Protein AF-A0A351GN11-F1 (afdb_monomer_lite)

Structure (mmCIF, N/CA/C/O backbone):
data_AF-A0A351GN11-F1
#
_entry.id   AF-A0A351GN11-F1
#
loop_
_atom_site.group_PDB
_atom_site.id
_atom_site.type_symbol
_atom_site.label_atom_id
_atom_site.label_alt_id
_atom_site.label_comp_id
_atom_site.label_asym_id
_atom_site.label_entity_id
_atom_site.label_seq_id
_atom_site.pdbx_PDB_ins_code
_atom_site.Cartn_x
_atom_site.Cartn_y
_atom_site.Cartn_z
_atom_site.occupancy
_atom_site.B_iso_or_equiv
_atom_site.auth_seq_id
_atom_site.auth_comp_id
_atom_site.auth_asym_id
_atom_site.auth_atom_id
_atom_site.pdbx_PDB_model_num
ATOM 1 N N . MET A 1 1 ? -8.325 5.894 22.101 1.00 54.44 1 MET A N 1
ATOM 2 C CA . MET A 1 1 ? -7.988 5.305 20.790 1.00 54.44 1 MET A CA 1
ATOM 3 C C . MET A 1 1 ? -8.821 4.054 20.642 1.00 54.44 1 MET A C 1
ATOM 5 O O . MET A 1 1 ? -8.707 3.179 21.490 1.00 54.44 1 MET A O 1
ATOM 9 N N . ASP A 1 2 ? -9.705 4.011 19.652 1.00 63.91 2 ASP A N 1
ATOM 10 C CA . ASP A 1 2 ? -10.479 2.806 19.362 1.00 63.91 2 ASP A CA 1
ATOM 11 C C . ASP A 1 2 ? -9.689 1.990 18.337 1.00 63.91 2 ASP A C 1
ATOM 13 O O . ASP A 1 2 ? -9.661 2.317 17.152 1.00 63.91 2 ASP A O 1
ATOM 17 N N . ALA A 1 3 ? -8.973 0.970 18.813 1.00 61.25 3 ALA A N 1
ATOM 18 C CA . ALA A 1 3 ? -8.031 0.198 18.002 1.00 61.25 3 ALA A CA 1
ATOM 19 C C . ALA A 1 3 ? -8.691 -0.528 16.816 1.00 61.25 3 ALA A C 1
ATOM 21 O O . ALA A 1 3 ? -7.990 -0.993 15.927 1.00 61.25 3 ALA A O 1
ATOM 22 N N . ARG A 1 4 ? -10.027 -0.632 16.798 1.00 63.78 4 ARG A N 1
ATOM 23 C CA . ARG A 1 4 ? -10.777 -1.289 15.721 1.00 63.78 4 ARG A CA 1
ATOM 24 C C . ARG A 1 4 ? -11.105 -0.372 14.544 1.00 63.78 4 ARG A C 1
ATOM 26 O O . ARG A 1 4 ? -11.465 -0.879 13.491 1.00 63.78 4 ARG A O 1
ATOM 33 N N . ASN A 1 5 ? -11.019 0.947 14.720 1.00 70.62 5 ASN A N 1
ATOM 34 C CA . ASN A 1 5 ? -11.496 1.919 13.732 1.00 70.62 5 ASN A CA 1
ATOM 35 C C . ASN A 1 5 ? -10.423 2.899 13.241 1.00 70.62 5 ASN A C 1
ATOM 37 O O . ASN A 1 5 ? -10.726 3.711 12.370 1.00 70.62 5 ASN A O 1
ATOM 41 N N . ASP A 1 6 ? -9.200 2.827 13.765 1.00 78.62 6 ASP A N 1
ATOM 42 C CA . ASP A 1 6 ? -8.070 3.676 13.379 1.00 78.62 6 ASP A CA 1
ATOM 43 C C . ASP A 1 6 ? -7.082 2.854 12.526 1.00 78.62 6 ASP A C 1
ATOM 45 O O . ASP A 1 6 ? -6.488 1.905 13.028 1.00 78.62 6 ASP A O 1
ATOM 49 N N . LEU A 1 7 ? -6.919 3.213 11.247 1.00 70.88 7 LEU A N 1
ATOM 50 C CA . LEU A 1 7 ? -6.352 2.356 10.190 1.00 70.88 7 LEU A CA 1
ATOM 51 C C . LEU A 1 7 ? -5.059 2.888 9.551 1.00 70.88 7 LEU A C 1
ATOM 53 O O . LEU A 1 7 ? -4.560 2.373 8.566 1.00 70.88 7 LEU A O 1
ATOM 57 N N . TYR A 1 8 ? -4.526 3.994 10.033 1.00 71.44 8 TYR A N 1
ATOM 58 C CA . TYR A 1 8 ? -3.262 4.520 9.528 1.00 71.44 8 TYR A CA 1
ATOM 59 C C . TYR A 1 8 ? -2.590 5.249 10.668 1.00 71.44 8 TYR A C 1
ATOM 61 O O . TYR A 1 8 ? -3.284 5.836 11.489 1.00 71.44 8 TYR A O 1
ATOM 69 N N . ARG A 1 9 ? -1.264 5.205 10.749 1.00 69.69 9 ARG A N 1
ATOM 70 C CA . ARG A 1 9 ? -0.486 5.885 11.789 1.00 69.69 9 ARG A CA 1
ATOM 71 C C . ARG A 1 9 ? 0.576 6.743 11.114 1.00 69.69 9 ARG A C 1
ATOM 73 O O . ARG A 1 9 ? 1.692 6.296 10.881 1.00 69.69 9 ARG A O 1
ATOM 80 N N . GLY A 1 10 ? 0.205 7.975 10.782 1.00 79.88 10 GLY A N 1
ATOM 81 C CA . GLY A 1 10 ? 1.131 9.004 10.316 1.00 79.88 10 GLY A CA 1
ATOM 82 C C . GLY A 1 10 ? 1.800 9.748 11.474 1.00 79.88 10 GLY A C 1
ATOM 83 O O . GLY A 1 10 ? 1.378 9.648 12.629 1.00 79.88 10 GLY A O 1
ATOM 84 N N . GLY A 1 11 ? 2.834 10.525 11.155 1.00 80.69 11 GLY A N 1
ATOM 85 C CA . GLY A 1 11 ? 3.420 11.508 12.064 1.00 80.69 11 GLY A CA 1
ATOM 86 C C . GLY A 1 11 ? 2.818 12.889 11.817 1.00 80.69 11 GLY A C 1
ATOM 87 O O . GLY A 1 11 ? 2.735 13.330 10.674 1.00 80.69 11 GLY A O 1
ATOM 88 N N . GLY A 1 12 ? 2.382 13.558 12.880 1.00 76.50 12 GLY A N 1
ATOM 89 C CA . GLY A 1 12 ? 2.060 14.980 12.885 1.00 76.50 12 GLY A CA 1
ATOM 90 C C . GLY A 1 12 ? 3.331 15.827 12.860 1.00 76.50 12 GLY A C 1
ATOM 91 O O . GLY A 1 12 ? 4.417 15.339 12.548 1.00 76.50 12 GLY A O 1
ATOM 92 N N . GLU A 1 13 ? 3.207 17.104 13.201 1.00 80.94 13 GLU A N 1
ATOM 93 C CA . GLU A 1 13 ? 4.321 18.053 13.152 1.00 80.94 13 GLU A CA 1
ATOM 94 C C . GLU A 1 13 ? 5.555 17.535 13.917 1.00 80.94 13 GLU A C 1
ATOM 96 O O . GLU A 1 13 ? 5.457 17.077 15.058 1.00 80.94 13 GLU A O 1
ATOM 101 N N . GLY A 1 14 ? 6.707 17.503 13.237 1.00 79.50 14 GLY A N 1
ATOM 102 C CA . GLY A 1 14 ? 7.961 16.970 13.782 1.00 79.50 14 GLY A CA 1
ATOM 103 C C . GLY A 1 14 ? 7.929 15.492 14.199 1.00 79.50 14 GLY A C 1
ATOM 104 O O . GLY A 1 14 ? 8.777 15.084 14.986 1.00 79.50 14 GLY A O 1
ATOM 105 N N . TYR A 1 15 ? 6.959 14.694 13.730 1.00 76.62 15 TYR A N 1
ATOM 106 C CA . TYR A 1 15 ? 6.685 13.326 14.205 1.00 76.62 15 TYR A CA 1
ATOM 107 C C . TYR A 1 15 ? 6.355 13.236 15.707 1.00 76.62 15 TYR A C 1
ATOM 109 O O . TYR A 1 15 ? 6.351 12.146 16.277 1.00 76.62 15 TYR A O 1
ATOM 117 N N . ALA A 1 16 ? 6.048 14.365 16.355 1.00 79.00 16 ALA A N 1
ATOM 118 C CA . ALA A 1 16 ? 5.835 14.434 17.800 1.00 79.00 16 ALA A CA 1
ATOM 119 C C . ALA A 1 16 ? 4.463 13.893 18.231 1.00 79.00 16 ALA A C 1
ATOM 121 O O . ALA A 1 16 ? 4.287 13.449 19.364 1.00 79.00 16 ALA A O 1
ATOM 122 N N . SER A 1 17 ? 3.482 13.926 17.329 1.00 81.88 17 SER A N 1
ATOM 123 C CA . SER A 1 17 ? 2.133 13.416 17.570 1.00 81.88 17 SER A CA 1
ATOM 124 C C . SER A 1 17 ? 1.780 12.350 16.547 1.00 81.88 17 SER A C 1
ATOM 126 O O . SER A 1 17 ? 2.054 12.495 15.361 1.00 81.88 17 SER A O 1
ATOM 128 N N . GLN A 1 18 ? 1.159 11.265 16.992 1.00 82.38 18 GLN A N 1
ATOM 129 C CA . GLN A 1 18 ? 0.671 10.236 16.085 1.00 82.38 18 GLN A CA 1
ATOM 130 C C . GLN A 1 18 ? -0.688 10.645 15.522 1.00 82.38 18 GLN A C 1
ATOM 132 O O . GLN A 1 18 ? -1.605 10.964 16.276 1.00 82.38 18 GLN A O 1
ATOM 137 N N . GLN A 1 19 ? -0.817 10.611 14.200 1.00 85.69 19 GLN A N 1
ATOM 138 C CA . GLN A 1 19 ? -2.054 10.923 13.494 1.00 85.69 19 GLN A CA 1
ATOM 139 C C . GLN A 1 19 ? -2.684 9.632 12.994 1.00 85.69 19 GLN A C 1
ATOM 141 O O . GLN A 1 19 ? -2.005 8.843 12.333 1.00 85.69 19 GLN A O 1
ATOM 146 N N . SER A 1 20 ? -3.966 9.422 13.304 1.00 87.25 20 SER A N 1
ATOM 147 C CA . SER A 1 20 ? -4.710 8.260 12.827 1.00 87.25 20 SER A CA 1
ATOM 148 C C . SER A 1 20 ? -5.828 8.590 11.848 1.00 87.25 20 SER A C 1
ATOM 150 O O . SER A 1 20 ? -6.576 9.552 12.032 1.00 87.25 20 SER A O 1
ATOM 152 N N . LEU A 1 21 ? -5.951 7.776 10.793 1.00 86.50 21 LEU A N 1
ATOM 153 C CA . LEU A 1 21 ? -7.090 7.832 9.877 1.00 86.50 21 LEU A CA 1
ATOM 154 C C . LEU A 1 21 ? -8.196 6.920 10.398 1.00 86.50 21 LEU A C 1
ATOM 156 O O . LEU A 1 21 ? -7.994 5.716 10.540 1.00 86.50 21 LEU A O 1
ATOM 160 N N . LYS A 1 22 ? -9.379 7.481 10.648 1.00 86.75 22 LYS A N 1
ATOM 161 C CA . LYS A 1 22 ? -10.550 6.674 11.006 1.00 86.75 22 LYS A CA 1
ATOM 162 C C . LYS A 1 22 ? -11.104 5.995 9.759 1.00 86.75 22 LYS A C 1
ATOM 164 O O . LYS A 1 22 ? -11.365 6.678 8.770 1.00 86.75 22 LYS A O 1
ATOM 169 N N . LEU A 1 23 ? -11.400 4.702 9.844 1.00 85.62 23 LEU A N 1
ATOM 170 C CA . LEU A 1 23 ? -11.915 3.880 8.744 1.00 85.62 23 LEU A CA 1
ATOM 171 C C . LEU A 1 23 ? -13.155 4.497 8.077 1.00 85.62 23 LEU A C 1
ATOM 173 O O . LEU A 1 23 ? -13.272 4.514 6.857 1.00 85.62 23 LEU A O 1
ATOM 177 N N . LYS A 1 24 ? -14.046 5.111 8.865 1.00 87.00 24 LYS A N 1
ATOM 178 C CA . LYS A 1 24 ? -15.243 5.802 8.352 1.00 87.00 24 LYS A CA 1
ATOM 179 C C . LYS A 1 24 ? -14.960 6.974 7.401 1.00 87.00 24 LYS A C 1
ATOM 181 O O . LYS A 1 24 ? -15.877 7.415 6.720 1.00 87.00 24 LYS A O 1
ATOM 186 N N . TYR A 1 25 ? -13.744 7.524 7.415 1.00 87.19 25 TYR A N 1
ATOM 187 C CA . TYR A 1 25 ? -13.319 8.609 6.526 1.00 87.19 25 TYR A CA 1
ATOM 188 C C . TYR A 1 25 ? -12.472 8.119 5.349 1.00 87.19 25 TYR A C 1
ATOM 190 O O . TYR A 1 25 ? -12.244 8.891 4.425 1.00 87.19 25 TYR A O 1
ATOM 198 N N . ALA A 1 26 ? -12.063 6.849 5.347 1.00 86.00 26 ALA A N 1
ATOM 199 C CA . ALA A 1 26 ? -11.283 6.242 4.271 1.00 86.00 26 ALA A CA 1
ATOM 200 C C . ALA A 1 26 ? -12.097 5.954 2.995 1.00 86.00 26 ALA A C 1
ATOM 202 O O . ALA A 1 26 ? -11.556 5.506 1.993 1.00 86.00 26 ALA A O 1
ATOM 203 N N . ASN A 1 27 ? -13.406 6.207 3.016 1.00 85.94 27 ASN A N 1
ATOM 204 C CA . ASN A 1 27 ? -14.270 6.143 1.837 1.00 85.94 27 ASN A CA 1
ATOM 205 C C . ASN A 1 27 ? -14.173 7.393 0.942 1.00 85.94 27 ASN A C 1
ATOM 207 O O . ASN A 1 27 ? -14.911 7.506 -0.035 1.00 85.94 27 ASN A O 1
ATOM 211 N N . ARG A 1 28 ? -13.311 8.352 1.292 1.00 89.38 28 ARG A N 1
ATOM 212 C CA . ARG A 1 28 ? -13.036 9.547 0.496 1.00 89.38 28 ARG A CA 1
ATOM 213 C C . ARG A 1 28 ? -11.825 9.302 -0.396 1.00 89.38 28 ARG A C 1
ATOM 215 O O . ARG A 1 28 ? -10.933 8.541 -0.045 1.00 89.38 28 ARG A O 1
ATOM 222 N N . HIS A 1 29 ? -11.805 9.954 -1.555 1.00 90.19 29 HIS A N 1
ATOM 223 C CA . HIS A 1 29 ? -10.633 9.918 -2.419 1.00 90.19 29 HIS A CA 1
ATOM 224 C C . HIS A 1 29 ? -9.488 10.702 -1.780 1.00 90.19 29 HIS A C 1
ATOM 226 O O . HIS A 1 29 ? -9.639 11.889 -1.488 1.00 90.19 29 HIS A O 1
ATOM 232 N N . ASP A 1 30 ? -8.347 10.036 -1.628 1.00 88.25 30 ASP A N 1
ATOM 233 C CA . ASP A 1 30 ? -7.118 10.623 -1.109 1.00 88.25 30 ASP A CA 1
ATOM 234 C C . ASP A 1 30 ? -6.118 10.900 -2.241 1.00 88.25 30 ASP A C 1
ATOM 236 O O . ASP A 1 30 ? -6.114 10.239 -3.282 1.00 88.25 30 ASP A O 1
ATOM 240 N N . LEU A 1 31 ? -5.240 11.884 -2.025 1.00 91.62 31 LEU A N 1
ATOM 241 C CA . LEU A 1 31 ? -4.153 12.236 -2.935 1.00 91.62 31 LEU A CA 1
ATOM 242 C C . LEU A 1 31 ? -2.820 12.203 -2.188 1.00 91.62 31 LEU A C 1
ATOM 244 O O . LEU A 1 31 ? -2.592 12.986 -1.268 1.00 91.62 31 LEU A O 1
ATOM 248 N N . ILE A 1 32 ? -1.910 11.339 -2.635 1.00 89.75 32 ILE A N 1
ATOM 249 C CA . ILE A 1 32 ? -0.536 11.281 -2.130 1.00 89.75 32 ILE A CA 1
ATOM 250 C C . ILE A 1 32 ? 0.395 11.862 -3.190 1.00 89.75 32 ILE A C 1
ATOM 252 O O . ILE A 1 32 ? 0.644 11.258 -4.233 1.00 89.75 32 ILE A O 1
ATOM 256 N N . ALA A 1 33 ? 0.921 13.050 -2.905 1.00 90.75 33 ALA A N 1
ATOM 257 C CA . ALA A 1 33 ? 1.816 13.795 -3.783 1.00 90.75 33 ALA A CA 1
ATOM 258 C C . ALA A 1 33 ? 3.146 14.124 -3.079 1.00 90.75 33 ALA A C 1
ATOM 260 O O . ALA A 1 33 ? 3.268 14.030 -1.861 1.00 90.75 33 ALA A O 1
ATOM 261 N N . GLY A 1 34 ? 4.173 14.473 -3.857 1.00 90.81 34 GLY A N 1
ATOM 262 C CA . GLY A 1 34 ? 5.534 14.730 -3.368 1.00 90.81 34 GLY A CA 1
ATOM 263 C C . GLY A 1 34 ? 6.580 14.575 -4.473 1.00 90.81 34 GLY A C 1
ATOM 264 O O . GLY A 1 34 ? 6.234 14.210 -5.598 1.00 90.81 34 GLY A O 1
ATOM 265 N N . ALA A 1 35 ? 7.862 14.797 -4.177 1.00 91.62 35 ALA A N 1
ATOM 266 C CA . ALA A 1 35 ? 8.975 14.555 -5.107 1.00 91.62 35 ALA A CA 1
ATOM 267 C C . ALA A 1 35 ? 9.421 13.075 -5.095 1.00 91.62 35 ALA A C 1
ATOM 269 O O . ALA A 1 35 ? 8.923 12.259 -4.314 1.00 91.62 35 ALA A O 1
ATOM 270 N N . THR A 1 36 ? 10.302 12.662 -6.006 1.00 86.69 36 THR A N 1
ATOM 271 C CA . THR A 1 36 ? 10.898 11.312 -5.944 1.00 86.69 36 THR A CA 1
ATOM 272 C C . THR A 1 36 ? 11.721 11.182 -4.661 1.00 86.69 36 THR A C 1
ATOM 274 O O . THR A 1 36 ? 12.423 12.114 -4.288 1.00 86.69 36 THR A O 1
ATOM 277 N N . GLY A 1 37 ? 11.607 10.050 -3.962 1.00 86.50 37 GLY A N 1
ATOM 278 C CA . GLY A 1 37 ? 12.305 9.823 -2.690 1.00 86.50 37 GLY A CA 1
ATOM 279 C C . GLY A 1 37 ? 11.585 10.344 -1.439 1.00 86.50 37 GLY A C 1
ATOM 280 O O . GLY A 1 37 ? 12.014 10.031 -0.338 1.00 86.50 37 GLY A O 1
ATOM 281 N N . THR A 1 38 ? 10.448 11.044 -1.560 1.00 87.31 38 THR A N 1
ATOM 282 C CA . THR A 1 38 ? 9.673 11.533 -0.394 1.00 87.31 38 THR A CA 1
ATOM 283 C C . THR A 1 38 ? 8.701 10.497 0.182 1.00 87.31 38 THR A C 1
ATOM 285 O O . THR A 1 38 ? 7.725 10.853 0.833 1.00 87.31 38 THR A O 1
ATOM 288 N N . GLY A 1 39 ? 8.905 9.212 -0.115 1.00 86.81 39 GLY A N 1
ATOM 289 C CA . GLY A 1 39 ? 8.126 8.130 0.487 1.00 86.81 39 GLY A CA 1
ATOM 290 C C . GLY A 1 39 ? 6.739 7.860 -0.107 1.00 86.81 39 GLY A C 1
ATOM 291 O O . GLY A 1 39 ? 6.043 7.024 0.447 1.00 86.81 39 GLY A O 1
ATOM 292 N N . LYS A 1 40 ? 6.337 8.463 -1.241 1.00 90.50 40 LYS A N 1
ATOM 293 C CA . LYS A 1 40 ? 5.012 8.219 -1.871 1.00 90.50 40 LYS A CA 1
ATOM 294 C C . LYS A 1 40 ? 4.654 6.727 -1.990 1.00 90.50 40 LYS A C 1
ATOM 296 O O . LYS A 1 40 ? 3.582 6.306 -1.569 1.00 90.50 40 LYS A O 1
ATOM 301 N N . THR A 1 41 ? 5.582 5.934 -2.524 1.00 88.19 41 THR A N 1
ATOM 302 C CA . THR A 1 41 ? 5.443 4.481 -2.704 1.00 88.19 41 THR A CA 1
ATOM 303 C C . THR A 1 41 ? 5.324 3.745 -1.366 1.00 88.19 41 THR A C 1
ATOM 305 O O . THR A 1 41 ? 4.485 2.863 -1.209 1.00 88.19 41 THR A O 1
ATOM 308 N N . VAL A 1 42 ? 6.123 4.144 -0.371 1.00 87.50 42 VAL A N 1
ATOM 309 C CA . VAL A 1 42 ? 6.103 3.554 0.977 1.00 87.50 42 VAL A CA 1
ATOM 310 C C . VAL A 1 42 ? 4.780 3.858 1.678 1.00 87.50 42 VAL A C 1
ATOM 312 O O . VAL A 1 42 ? 4.195 2.964 2.281 1.00 87.50 42 VAL A O 1
ATOM 315 N N . THR A 1 43 ? 4.263 5.080 1.542 1.00 87.88 43 THR A N 1
ATOM 316 C CA . THR A 1 43 ? 2.969 5.472 2.107 1.00 87.88 43 THR A CA 1
ATOM 317 C C . THR A 1 43 ? 1.824 4.645 1.525 1.00 87.88 43 THR A C 1
ATOM 319 O O . THR A 1 43 ? 1.020 4.119 2.290 1.00 87.88 43 THR A O 1
ATOM 322 N N . LEU A 1 44 ? 1.775 4.462 0.196 1.00 88.25 44 LEU A N 1
ATOM 323 C CA . LEU A 1 44 ? 0.766 3.611 -0.460 1.00 88.25 44 LEU A CA 1
ATOM 324 C C . LEU A 1 44 ? 0.790 2.174 0.078 1.00 88.25 44 LEU A C 1
ATOM 326 O O . LEU A 1 44 ? -0.256 1.576 0.323 1.00 88.25 44 LEU A O 1
ATOM 330 N N . LYS A 1 45 ? 1.991 1.630 0.287 1.00 87.12 45 LYS A N 1
ATOM 331 C CA . LYS A 1 45 ? 2.194 0.276 0.805 1.00 87.12 45 LYS A CA 1
ATOM 332 C C . LYS A 1 45 ? 1.738 0.136 2.256 1.00 87.12 45 LYS A C 1
ATOM 334 O O . LYS A 1 45 ? 1.031 -0.814 2.570 1.00 87.12 45 LYS A O 1
ATOM 339 N N . ILE A 1 46 ? 2.095 1.093 3.115 1.00 87.38 46 ILE A N 1
ATOM 340 C CA . ILE A 1 46 ? 1.651 1.118 4.517 1.00 87.38 46 ILE A CA 1
ATOM 341 C C . ILE A 1 46 ? 0.128 1.189 4.583 1.00 87.38 46 ILE A C 1
ATOM 343 O O . ILE A 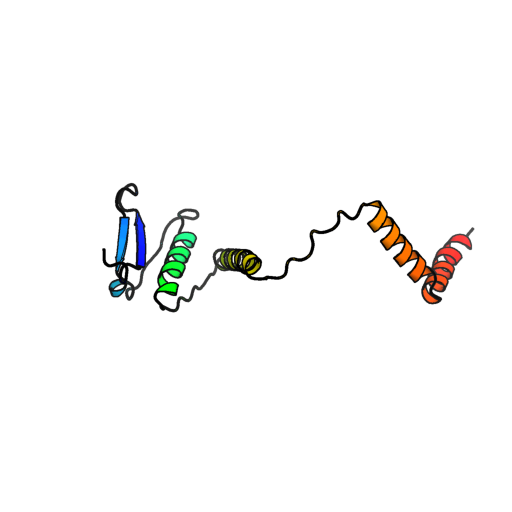1 46 ? -0.476 0.431 5.329 1.00 87.38 46 ILE A O 1
ATOM 347 N N . MET A 1 47 ? -0.506 2.042 3.771 1.00 87.19 47 MET A N 1
ATOM 348 C CA . MET A 1 47 ? -1.966 2.077 3.704 1.00 87.19 47 MET A CA 1
ATOM 349 C C . MET A 1 47 ? -2.520 0.694 3.348 1.00 87.19 47 MET A C 1
ATOM 351 O O . MET A 1 47 ? -3.326 0.158 4.100 1.00 87.19 47 MET A O 1
ATOM 355 N N . ALA A 1 48 ? -2.046 0.069 2.269 1.00 87.25 48 ALA A N 1
ATOM 356 C CA . ALA A 1 48 ? -2.515 -1.260 1.876 1.00 87.25 48 ALA A CA 1
ATOM 357 C C . ALA A 1 48 ? -2.340 -2.327 2.980 1.00 87.25 48 ALA A C 1
ATOM 359 O O . ALA A 1 48 ? -3.245 -3.133 3.204 1.00 87.25 48 ALA A O 1
ATOM 360 N N . GLU A 1 49 ? -1.206 -2.304 3.689 1.00 85.00 49 GLU A N 1
ATOM 361 C CA . GLU A 1 49 ? -0.901 -3.207 4.808 1.00 85.00 49 GLU A CA 1
ATOM 362 C C . GLU A 1 49 ? -1.830 -3.011 6.010 1.00 85.00 49 GLU A C 1
ATOM 364 O O . GLU A 1 49 ? -2.118 -3.981 6.702 1.00 85.00 49 GLU A O 1
ATOM 369 N N . GLU A 1 50 ? -2.331 -1.801 6.243 1.00 86.50 50 GLU A N 1
ATOM 370 C CA . GLU A 1 50 ? -3.268 -1.521 7.334 1.00 86.50 50 GLU A CA 1
ATOM 371 C C . GLU A 1 50 ? -4.734 -1.772 6.930 1.00 86.50 50 GLU A C 1
ATOM 373 O O . GLU A 1 50 ? -5.529 -2.246 7.741 1.00 86.50 50 GLU A O 1
ATOM 378 N N . PHE A 1 51 ? -5.104 -1.527 5.666 1.00 86.56 51 PHE A N 1
ATOM 379 C CA . PHE A 1 51 ? -6.454 -1.794 5.146 1.00 86.56 51 PHE A CA 1
ATOM 380 C C . PHE A 1 51 ? -6.767 -3.300 5.060 1.00 86.56 51 PHE A C 1
ATOM 382 O O . PHE A 1 51 ? -7.881 -3.722 5.390 1.00 86.56 51 PHE A O 1
ATOM 389 N N . SER A 1 52 ? -5.795 -4.125 4.653 1.00 85.69 52 SER A N 1
ATOM 390 C CA . SER A 1 52 ? -6.012 -5.560 4.406 1.00 85.69 52 SER A CA 1
ATOM 391 C C . SER A 1 52 ? -6.423 -6.366 5.658 1.00 85.69 52 SER A C 1
ATOM 393 O O . SER A 1 52 ? -7.364 -7.155 5.553 1.00 85.69 52 SER A O 1
ATOM 395 N N . PRO A 1 53 ? -5.797 -6.210 6.844 1.00 84.94 53 PRO A N 1
ATOM 396 C CA . PRO A 1 53 ? -6.182 -6.935 8.062 1.00 84.94 53 PRO A CA 1
ATOM 397 C C . PRO A 1 53 ? -7.591 -6.612 8.561 1.00 84.94 53 PRO A C 1
ATOM 399 O O . PRO A 1 53 ? -8.204 -7.427 9.245 1.00 84.94 53 PRO A O 1
ATOM 402 N N . VAL A 1 54 ? -8.115 -5.435 8.212 1.00 84.88 54 VAL A N 1
ATOM 403 C CA . VAL A 1 54 ? -9.468 -4.995 8.587 1.00 84.88 54 VAL A CA 1
ATOM 404 C C . VAL A 1 54 ? -10.523 -5.491 7.586 1.00 84.88 54 VAL A C 1
ATOM 406 O O . VAL A 1 54 ? -11.712 -5.219 7.731 1.00 84.88 54 VAL A O 1
ATOM 409 N N . GLY A 1 55 ? -10.112 -6.295 6.598 1.00 86.06 55 GLY A N 1
ATOM 410 C CA . GLY A 1 55 ? -11.004 -6.937 5.635 1.00 86.06 55 GLY A CA 1
ATOM 411 C C . GLY A 1 55 ? -11.384 -6.047 4.453 1.00 86.06 55 GLY A C 1
ATOM 412 O O . GLY A 1 55 ? -12.310 -6.383 3.718 1.00 86.06 55 GLY A O 1
ATOM 413 N N . VAL A 1 56 ? -10.686 -4.924 4.252 1.00 87.50 56 VAL A N 1
ATOM 414 C CA . VAL A 1 56 ? -10.883 -4.071 3.077 1.00 87.50 56 VAL A CA 1
ATOM 415 C C . VAL A 1 56 ? -10.031 -4.620 1.928 1.00 87.50 56 VAL A C 1
ATOM 417 O O . VAL A 1 56 ? -8.807 -4.676 2.063 1.00 87.50 56 VAL A O 1
ATOM 420 N N . PRO A 1 57 ? -10.626 -5.031 0.794 1.00 87.94 57 PRO A N 1
ATOM 421 C CA . PRO A 1 57 ? -9.850 -5.446 -0.367 1.00 87.94 57 PRO A CA 1
ATOM 422 C C . PRO A 1 57 ? -9.124 -4.234 -0.964 1.00 87.94 57 PRO A C 1
ATOM 424 O O . PRO A 1 57 ? -9.751 -3.221 -1.273 1.00 87.94 57 PRO A O 1
ATOM 427 N N . VAL A 1 58 ? -7.805 -4.337 -1.143 1.00 87.00 58 VAL A N 1
ATOM 428 C CA . VAL A 1 58 ? -6.968 -3.255 -1.685 1.00 87.00 58 VAL A CA 1
ATOM 429 C C . VAL A 1 58 ? -6.422 -3.659 -3.048 1.00 87.00 58 VAL A C 1
ATOM 431 O O . VAL A 1 58 ? -5.773 -4.694 -3.183 1.00 87.00 58 VAL A O 1
ATOM 434 N N . PHE A 1 59 ? -6.658 -2.821 -4.055 1.00 87.69 59 PHE A N 1
ATOM 435 C CA . PHE A 1 59 ? -6.069 -2.958 -5.384 1.00 87.69 59 PHE A CA 1
ATOM 436 C C . PHE A 1 59 ? -5.083 -1.813 -5.624 1.00 87.69 59 PHE A C 1
ATOM 438 O O . PHE A 1 59 ? -5.420 -0.649 -5.416 1.00 87.69 59 PHE A O 1
ATOM 445 N N . LEU A 1 60 ? -3.868 -2.141 -6.066 1.00 84.81 60 LEU A N 1
ATOM 446 C CA . LEU A 1 60 ? -2.817 -1.169 -6.365 1.00 84.81 60 LEU A CA 1
ATOM 447 C C . LEU A 1 60 ? -2.441 -1.271 -7.843 1.00 84.81 60 LEU A C 1
ATOM 449 O O . LEU A 1 60 ? -1.937 -2.298 -8.291 1.00 84.81 60 LEU A O 1
ATOM 453 N N . SER A 1 61 ? -2.649 -0.194 -8.597 1.00 82.56 61 SER A N 1
ATOM 454 C CA . SER A 1 61 ? -2.112 -0.058 -9.951 1.00 82.56 61 SER A CA 1
ATOM 455 C C . SER A 1 61 ? -0.708 0.543 -9.879 1.00 82.56 61 SER A C 1
ATOM 457 O O . SER A 1 61 ? -0.553 1.735 -9.606 1.00 82.56 61 SER A O 1
ATOM 459 N N . ASP A 1 62 ? 0.317 -0.270 -10.108 1.00 81.69 62 ASP A N 1
ATOM 460 C CA . ASP A 1 62 ? 1.709 0.175 -10.100 1.00 81.69 62 ASP A CA 1
ATOM 461 C C . ASP A 1 62 ? 2.228 0.373 -11.529 1.00 81.69 62 ASP A C 1
ATOM 463 O O . ASP A 1 62 ? 2.470 -0.586 -12.256 1.00 81.69 62 ASP A O 1
ATOM 467 N N . VAL A 1 63 ? 2.396 1.631 -11.940 1.00 77.62 63 VAL A N 1
ATOM 468 C CA . VAL A 1 63 ? 2.940 1.978 -13.266 1.00 77.62 63 VAL A CA 1
ATOM 469 C C . VAL A 1 63 ? 4.468 1.888 -13.280 1.00 77.62 63 VAL A C 1
ATOM 471 O O . VAL A 1 63 ? 5.064 1.622 -14.321 1.00 77.62 63 VAL A O 1
ATOM 474 N N . LYS A 1 64 ? 5.118 2.122 -12.133 1.00 74.50 64 LYS A N 1
ATOM 475 C CA . LYS A 1 64 ? 6.579 2.250 -12.039 1.00 74.50 64 LYS A CA 1
ATOM 476 C C . LYS A 1 64 ? 7.274 0.947 -11.625 1.00 74.50 64 LYS A C 1
ATOM 478 O O . LYS A 1 64 ? 8.488 0.855 -11.738 1.00 74.50 64 LYS A O 1
ATOM 483 N N . SER A 1 65 ? 6.502 -0.077 -11.255 1.00 68.81 65 SER A N 1
ATOM 484 C CA . SER A 1 65 ? 6.960 -1.404 -10.800 1.00 68.81 65 SER A CA 1
ATOM 485 C C . SER A 1 65 ? 7.721 -1.405 -9.463 1.00 68.81 65 SER A C 1
ATOM 487 O O . SER A 1 65 ? 8.304 -2.424 -9.087 1.00 68.81 65 SER A O 1
ATOM 489 N N . ASP A 1 66 ? 7.689 -0.298 -8.716 1.00 75.31 66 ASP A N 1
ATOM 490 C CA . ASP A 1 66 ? 8.377 -0.163 -7.427 1.00 75.31 66 ASP A CA 1
ATOM 491 C C . ASP A 1 66 ? 7.648 -0.911 -6.290 1.00 75.31 66 ASP A C 1
ATOM 493 O O . ASP A 1 66 ? 8.267 -1.293 -5.302 1.00 75.31 66 ASP A O 1
ATOM 497 N N . LEU A 1 67 ? 6.332 -1.122 -6.400 1.00 72.12 67 LEU A N 1
ATOM 498 C CA . LEU A 1 67 ? 5.508 -1.802 -5.394 1.00 72.12 67 LEU A CA 1
ATOM 499 C C . LEU A 1 67 ? 5.523 -3.318 -5.595 1.00 72.12 67 LEU A C 1
ATOM 501 O O . LEU A 1 67 ? 5.663 -4.071 -4.629 1.00 72.12 67 LEU A O 1
ATOM 505 N N . ALA A 1 68 ? 5.377 -3.771 -6.844 1.00 67.38 68 ALA A N 1
ATOM 506 C CA . ALA A 1 68 ? 5.258 -5.192 -7.164 1.00 67.38 68 ALA A CA 1
ATOM 507 C C . ALA A 1 68 ? 6.551 -5.969 -6.868 1.00 67.38 68 ALA A C 1
ATOM 509 O O . ALA A 1 68 ? 6.495 -7.035 -6.253 1.00 67.38 68 ALA A O 1
ATOM 510 N N . GLY A 1 69 ? 7.717 -5.421 -7.239 1.00 67.06 69 GLY A N 1
ATOM 511 C CA . GLY A 1 69 ? 9.012 -6.058 -6.966 1.00 67.06 69 GLY A CA 1
ATOM 512 C C . GLY A 1 69 ? 9.269 -6.241 -5.467 1.00 67.06 69 GLY A C 1
ATOM 513 O O . GLY A 1 69 ? 9.694 -7.306 -5.020 1.00 67.06 69 GLY A O 1
ATOM 514 N N . ASP A 1 70 ? 8.918 -5.229 -4.682 1.00 68.56 70 ASP A N 1
ATOM 515 C CA . ASP A 1 70 ? 9.079 -5.186 -3.230 1.00 68.56 70 ASP A CA 1
ATOM 516 C C . ASP A 1 70 ? 8.150 -6.165 -2.494 1.00 68.56 70 ASP A C 1
ATOM 518 O O . ASP A 1 70 ? 8.545 -6.824 -1.527 1.00 68.56 70 ASP A O 1
ATOM 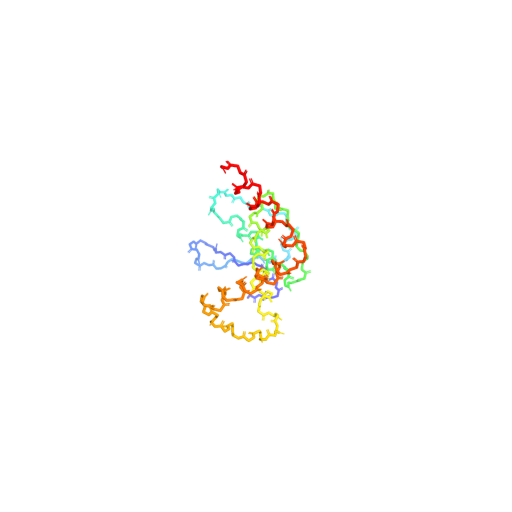522 N N . LEU A 1 71 ? 6.891 -6.260 -2.934 1.00 68.69 71 LEU A N 1
ATOM 523 C CA . LEU A 1 71 ? 5.911 -7.196 -2.381 1.00 68.69 71 LEU A CA 1
ATOM 524 C C . LEU A 1 71 ? 6.274 -8.640 -2.730 1.00 68.69 71 LEU A C 1
ATOM 526 O O . LEU A 1 71 ? 6.296 -9.479 -1.831 1.00 68.69 71 LEU A O 1
ATOM 530 N N . MET A 1 72 ? 6.665 -8.913 -3.980 1.00 64.69 72 MET A N 1
ATOM 531 C CA . MET A 1 72 ? 7.138 -10.237 -4.395 1.00 64.69 72 MET A CA 1
ATOM 532 C C . MET A 1 72 ? 8.376 -10.676 -3.610 1.00 64.69 72 MET A C 1
ATOM 534 O O . MET A 1 72 ? 8.457 -11.824 -3.177 1.00 64.69 72 MET A O 1
ATOM 538 N N . GLN A 1 73 ? 9.332 -9.775 -3.361 1.00 64.44 73 GLN A N 1
ATOM 539 C CA . GLN A 1 73 ? 10.489 -10.084 -2.519 1.00 64.44 73 GLN A CA 1
ATOM 540 C C . GLN A 1 73 ? 10.089 -10.365 -1.066 1.00 64.44 73 GLN A C 1
ATOM 542 O O . GLN A 1 73 ? 10.578 -11.330 -0.474 1.00 64.44 73 GLN A O 1
ATOM 547 N N . ARG A 1 74 ? 9.187 -9.567 -0.477 1.00 65.19 74 ARG A N 1
ATOM 548 C CA . ARG A 1 74 ? 8.689 -9.799 0.891 1.00 65.19 74 ARG A CA 1
ATOM 549 C C . ARG A 1 74 ? 7.930 -11.116 1.006 1.00 65.19 74 ARG A C 1
ATOM 551 O O . ARG A 1 74 ? 8.149 -11.841 1.978 1.00 65.19 74 ARG A O 1
ATOM 558 N N . GLU A 1 75 ? 7.088 -11.452 0.036 1.00 65.69 75 GLU A N 1
ATOM 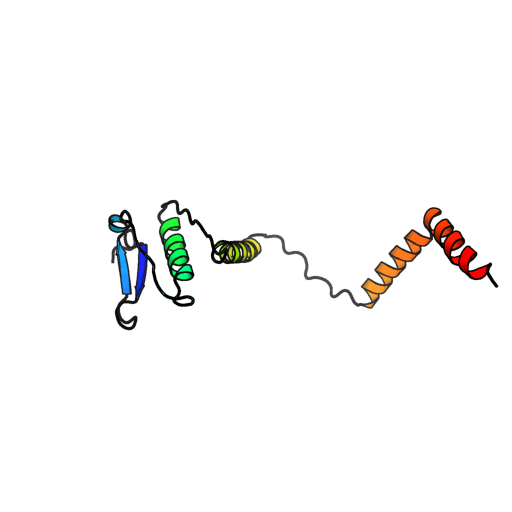559 C CA . GLU A 1 75 ? 6.371 -12.726 -0.017 1.00 65.69 75 GLU A CA 1
ATOM 560 C C . GLU A 1 75 ? 7.348 -13.891 -0.188 1.00 65.69 75 GLU A C 1
ATOM 562 O O . GLU A 1 75 ? 7.296 -14.844 0.581 1.00 65.69 75 GLU A O 1
ATOM 567 N N . PHE A 1 76 ? 8.339 -13.774 -1.075 1.00 63.81 76 PHE A N 1
ATOM 568 C CA . PHE A 1 76 ? 9.398 -14.772 -1.244 1.00 63.81 76 PHE A CA 1
ATOM 569 C C . PHE A 1 76 ? 10.212 -15.001 0.044 1.00 63.81 76 PHE A C 1
ATOM 571 O O . PHE A 1 76 ? 10.507 -16.139 0.417 1.00 63.81 76 PHE A O 1
ATOM 578 N N . VAL A 1 77 ? 10.547 -13.934 0.775 1.00 67.44 77 VAL A N 1
ATOM 579 C CA . VAL A 1 77 ? 11.238 -14.009 2.075 1.00 67.44 77 VAL A CA 1
ATOM 580 C C . VAL A 1 77 ? 10.334 -14.602 3.165 1.00 67.44 77 VAL A C 1
ATOM 582 O O . VAL A 1 77 ? 10.810 -15.342 4.027 1.00 67.44 77 VAL A O 1
ATOM 585 N N . THR A 1 78 ? 9.035 -14.308 3.135 1.00 63.44 78 THR A N 1
ATOM 586 C CA . THR A 1 78 ? 8.050 -14.804 4.111 1.00 63.44 78 THR A CA 1
ATOM 587 C C . THR A 1 78 ? 7.692 -16.270 3.862 1.00 63.44 78 THR A C 1
ATOM 589 O O . THR A 1 78 ? 7.664 -17.056 4.806 1.00 63.44 78 THR A O 1
ATOM 592 N N . ALA A 1 79 ? 7.538 -16.684 2.604 1.00 57.47 79 ALA A N 1
ATOM 593 C CA . ALA A 1 79 ? 7.299 -18.066 2.192 1.00 57.47 79 ALA A CA 1
ATOM 594 C C . ALA A 1 79 ? 8.451 -18.999 2.598 1.00 57.47 79 ALA A C 1
ATOM 596 O O . ALA A 1 79 ? 8.221 -20.131 3.029 1.00 57.47 79 ALA A O 1
ATOM 597 N N . ARG A 1 80 ? 9.700 -18.507 2.592 1.00 55.78 80 ARG A N 1
ATOM 598 C CA . ARG A 1 80 ? 10.849 -19.247 3.149 1.00 55.78 80 ARG A CA 1
ATOM 599 C C . ARG A 1 80 ? 10.740 -19.525 4.652 1.00 55.78 80 ARG A C 1
ATOM 601 O O . ARG A 1 80 ? 11.431 -20.417 5.134 1.00 55.78 80 ARG A O 1
ATOM 608 N N . ARG A 1 81 ? 9.890 -18.803 5.394 1.00 57.16 81 ARG A N 1
ATOM 609 C CA . ARG A 1 81 ? 9.636 -19.068 6.821 1.00 57.16 81 ARG A CA 1
ATOM 610 C C . ARG A 1 81 ? 8.565 -20.137 7.065 1.00 57.16 81 ARG A C 1
ATOM 612 O O . ARG A 1 81 ? 8.548 -20.687 8.159 1.00 57.16 81 ARG A O 1
ATOM 619 N N . TYR A 1 82 ? 7.735 -20.472 6.071 1.00 50.38 82 TYR A N 1
ATOM 620 C CA . TYR A 1 82 ? 6.654 -21.464 6.205 1.00 50.38 82 TYR A CA 1
ATOM 621 C C . TYR A 1 82 ? 6.821 -22.740 5.363 1.00 50.38 82 TYR A C 1
ATOM 623 O O . TYR A 1 82 ? 6.085 -23.701 5.574 1.00 50.38 82 TYR A O 1
ATOM 631 N N . SER A 1 83 ? 7.836 -22.837 4.497 1.00 50.88 83 SER A N 1
ATOM 632 C CA . SER A 1 83 ? 8.245 -24.123 3.910 1.00 50.88 83 SER A CA 1
ATOM 633 C C . SER A 1 83 ? 9.013 -24.969 4.936 1.00 50.88 83 SER A C 1
ATOM 635 O O . SER A 1 83 ? 10.243 -25.068 4.919 1.00 50.88 83 SER A O 1
ATOM 637 N N . GLY A 1 84 ? 8.272 -25.593 5.849 1.00 51.97 84 GLY A N 1
ATOM 638 C CA . GLY A 1 84 ? 8.767 -26.637 6.733 1.00 51.97 84 GLY A CA 1
ATOM 639 C C . GLY A 1 84 ? 9.122 -27.904 5.958 1.00 51.97 84 GLY A C 1
ATOM 640 O O . GLY A 1 84 ? 8.278 -28.750 5.711 1.00 51.97 84 GLY A O 1
ATOM 641 N N . THR A 1 85 ? 10.398 -28.062 5.623 1.00 47.69 85 THR A N 1
ATOM 642 C CA . THR A 1 85 ? 11.138 -29.329 5.701 1.00 47.69 85 THR A CA 1
ATOM 643 C C . THR A 1 85 ? 12.600 -28.929 5.840 1.00 47.69 85 THR A C 1
ATOM 645 O O . THR A 1 85 ? 13.139 -28.233 4.981 1.00 47.69 85 THR A O 1
ATOM 648 N N . ARG A 1 86 ? 13.245 -29.297 6.955 1.00 52.25 86 ARG A N 1
ATOM 649 C CA . ARG A 1 86 ? 14.686 -29.084 7.137 1.00 52.25 86 ARG A CA 1
ATOM 650 C C . ARG A 1 86 ? 15.413 -29.873 6.050 1.00 52.25 86 ARG A C 1
ATOM 652 O O . ARG A 1 86 ? 15.645 -31.066 6.215 1.00 52.25 86 ARG A O 1
ATOM 659 N N . VAL A 1 87 ? 15.783 -29.223 4.951 1.00 56.56 87 VAL A N 1
ATOM 660 C CA . VAL A 1 87 ? 16.786 -29.786 4.050 1.00 56.5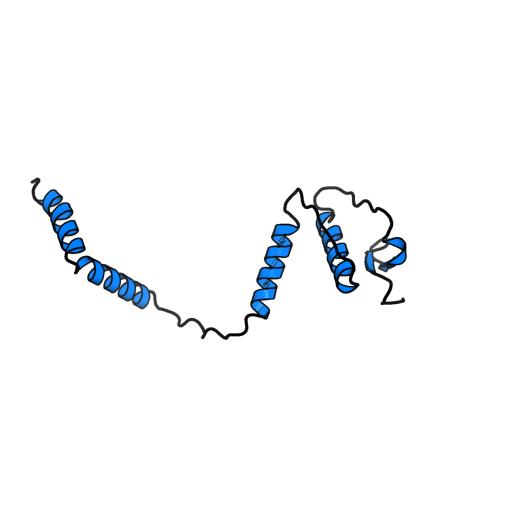6 87 VAL A CA 1
ATOM 661 C C . VAL A 1 87 ? 18.078 -29.836 4.856 1.00 56.56 87 VAL A C 1
ATOM 663 O O . VAL A 1 87 ? 18.519 -28.823 5.407 1.00 56.56 87 VAL A O 1
ATOM 666 N N . GLY A 1 88 ? 18.617 -31.046 5.011 1.00 52.41 88 GLY A N 1
ATOM 667 C CA . GLY A 1 88 ? 19.852 -31.296 5.739 1.00 52.41 88 GLY A CA 1
ATOM 668 C C . GLY A 1 88 ? 20.928 -30.310 5.304 1.00 52.41 88 GLY A C 1
ATOM 669 O O . GLY A 1 88 ? 21.091 -30.042 4.115 1.00 52.41 88 GLY A O 1
ATOM 670 N N . ARG A 1 89 ? 21.620 -29.736 6.294 1.00 54.19 89 ARG A N 1
ATOM 671 C CA . ARG A 1 89 ? 22.744 -28.811 6.121 1.00 54.19 89 ARG A CA 1
ATOM 672 C C . ARG A 1 89 ? 23.610 -29.306 4.962 1.00 54.19 89 ARG A C 1
ATOM 674 O O . ARG A 1 89 ? 24.150 -30.406 5.053 1.00 54.19 89 ARG A O 1
ATOM 681 N N . SER A 1 90 ? 23.696 -28.507 3.895 1.00 53.94 90 SER A N 1
ATOM 682 C CA . SER A 1 90 ? 24.488 -28.836 2.711 1.00 53.94 90 SER A CA 1
ATOM 683 C C . SER A 1 90 ? 25.878 -29.269 3.172 1.00 53.94 90 SER A C 1
ATOM 685 O O . SER A 1 90 ? 26.591 -28.502 3.832 1.00 53.94 90 SER A O 1
ATOM 687 N N . ARG A 1 91 ? 26.211 -30.542 2.935 1.00 61.31 91 ARG A N 1
ATOM 688 C CA . ARG A 1 91 ? 27.549 -31.077 3.185 1.00 61.31 91 ARG A CA 1
ATOM 689 C C . ARG A 1 91 ? 28.489 -30.180 2.386 1.00 61.31 91 ARG A C 1
ATOM 691 O O . ARG A 1 91 ? 28.207 -29.910 1.224 1.00 61.31 91 ARG A O 1
ATOM 698 N N . ARG A 1 92 ? 29.548 -29.654 3.007 1.00 53.53 92 ARG A N 1
ATOM 699 C CA . ARG A 1 92 ? 30.586 -28.924 2.267 1.00 53.53 92 ARG A CA 1
ATOM 700 C C . ARG A 1 92 ? 31.189 -29.918 1.278 1.00 53.53 92 ARG A C 1
ATOM 702 O O . ARG A 1 92 ? 32.006 -30.741 1.669 1.00 53.53 92 ARG A O 1
ATOM 709 N N . VAL A 1 93 ? 30.689 -29.897 0.049 1.00 59.28 93 VAL A N 1
ATOM 710 C CA . VAL A 1 93 ? 31.229 -30.657 -1.070 1.00 59.28 93 VAL A CA 1
ATOM 711 C C . VAL A 1 93 ? 32.552 -29.979 -1.390 1.00 59.28 93 VAL A C 1
ATOM 713 O O . VAL A 1 93 ? 32.576 -28.793 -1.726 1.00 59.28 93 VAL A O 1
ATOM 716 N N . GLY A 1 94 ? 33.658 -30.683 -1.157 1.00 62.62 94 GLY A N 1
ATOM 717 C CA . GLY A 1 94 ? 34.975 -30.178 -1.521 1.00 62.62 94 GLY A CA 1
ATOM 718 C C . GLY A 1 94 ? 35.039 -29.966 -3.031 1.00 62.62 94 GLY A C 1
ATOM 719 O O . GLY A 1 94 ? 34.364 -30.657 -3.791 1.00 62.62 94 GLY A O 1
ATOM 720 N N . VAL A 1 95 ? 35.870 -29.030 -3.486 1.00 64.31 95 VAL A N 1
ATOM 721 C CA . VAL A 1 95 ? 36.138 -28.833 -4.925 1.00 64.31 95 VAL A CA 1
ATOM 722 C C . VAL A 1 95 ? 36.586 -30.151 -5.586 1.00 64.31 95 VAL A C 1
ATOM 724 O O . VAL A 1 95 ? 36.282 -30.395 -6.751 1.00 64.31 95 VAL A O 1
ATOM 727 N N . GLU A 1 96 ? 37.207 -31.045 -4.811 1.00 68.31 96 GLU A N 1
ATOM 728 C CA . GLU A 1 96 ? 37.603 -32.397 -5.222 1.00 68.31 96 GLU A CA 1
ATOM 729 C C . GLU A 1 96 ? 36.411 -33.337 -5.510 1.00 68.31 96 GLU A C 1
ATOM 731 O O . GLU A 1 96 ? 36.458 -34.118 -6.462 1.00 68.31 96 GLU A O 1
ATOM 736 N N . ASP A 1 97 ? 35.302 -33.224 -4.770 1.00 71.56 97 ASP A N 1
ATOM 737 C CA . ASP A 1 97 ? 34.075 -34.001 -5.017 1.00 71.56 97 ASP A CA 1
ATOM 738 C C . ASP A 1 97 ? 33.344 -33.505 -6.275 1.00 71.56 97 ASP A C 1
ATOM 740 O O . ASP A 1 97 ? 32.815 -34.299 -7.049 1.00 71.56 97 ASP A O 1
ATOM 744 N N . VAL A 1 98 ? 33.344 -32.189 -6.526 1.00 74.69 98 VAL A N 1
ATOM 745 C CA . VAL A 1 98 ? 32.759 -31.619 -7.754 1.00 74.69 98 VAL A CA 1
ATOM 746 C C . VAL A 1 98 ? 33.589 -32.013 -8.976 1.00 74.69 98 VAL A C 1
ATOM 748 O O . VAL A 1 98 ? 33.030 -32.417 -9.995 1.00 74.69 98 VAL A O 1
ATOM 751 N N . GLY A 1 99 ? 34.920 -31.933 -8.872 1.00 80.19 99 GLY A N 1
ATOM 752 C CA . GLY A 1 99 ? 35.835 -32.312 -9.948 1.00 80.19 99 GLY A CA 1
ATOM 753 C C . GLY A 1 99 ? 35.759 -33.799 -10.290 1.00 80.19 99 GLY A C 1
ATOM 754 O O . GLY A 1 99 ? 35.697 -34.157 -11.466 1.00 80.19 99 GLY A O 1
ATOM 755 N N . SER A 1 100 ? 35.692 -34.669 -9.279 1.00 77.12 100 SER A N 1
ATOM 756 C CA . SER A 1 100 ? 35.545 -36.112 -9.491 1.00 77.12 100 SER A CA 1
ATOM 757 C C . SER A 1 100 ? 34.164 -36.488 -10.035 1.00 77.12 100 SER A C 1
ATOM 759 O O . SER A 1 100 ? 34.089 -37.294 -10.962 1.00 77.12 100 SER A O 1
ATOM 761 N N . ALA A 1 101 ? 33.080 -35.868 -9.557 1.00 79.75 101 ALA A N 1
ATOM 762 C CA . ALA A 1 101 ? 31.732 -36.115 -10.072 1.00 79.75 101 ALA A CA 1
ATOM 763 C C . ALA A 1 101 ? 31.574 -35.659 -11.531 1.00 79.75 101 ALA A C 1
ATOM 765 O O . ALA A 1 101 ? 31.054 -36.406 -12.363 1.00 79.75 101 ALA A O 1
ATOM 766 N N . LEU A 1 102 ? 32.071 -34.463 -11.864 1.00 80.06 102 LEU A N 1
ATOM 767 C CA . LEU A 1 102 ? 32.058 -33.950 -13.234 1.00 80.06 102 LEU A CA 1
ATOM 768 C C . LEU A 1 102 ? 32.962 -34.789 -14.149 1.00 80.06 102 LEU A C 1
ATOM 770 O O . LEU A 1 102 ? 32.563 -35.139 -15.258 1.00 80.06 102 LEU A O 1
ATOM 774 N N . GLY A 1 103 ? 34.147 -35.172 -13.666 1.00 83.88 103 GLY A N 1
ATOM 775 C CA . GLY A 1 103 ? 35.066 -36.050 -14.384 1.00 83.88 103 GLY A CA 1
ATOM 776 C C . GLY A 1 103 ? 34.450 -37.416 -14.687 1.00 83.88 103 GLY A C 1
ATOM 777 O O . GLY A 1 103 ? 34.525 -37.884 -15.820 1.00 83.88 103 GLY A O 1
ATOM 778 N N . GLN A 1 104 ? 33.770 -38.037 -13.718 1.00 79.88 104 GLN A N 1
ATOM 779 C CA . GLN A 1 104 ? 33.089 -39.315 -13.934 1.00 79.88 104 GLN A CA 1
ATOM 780 C C . GLN A 1 104 ? 31.897 -39.193 -14.886 1.00 79.88 104 GLN A C 1
ATOM 782 O O . GLN A 1 104 ? 31.693 -40.090 -15.703 1.00 79.88 104 GLN A O 1
ATOM 787 N N . ALA A 1 105 ? 31.136 -38.096 -14.827 1.00 80.44 105 ALA A N 1
ATOM 788 C CA . ALA A 1 105 ? 30.039 -37.849 -15.762 1.00 80.44 105 ALA A CA 1
ATOM 789 C C . ALA A 1 105 ? 30.550 -37.723 -17.207 1.00 80.44 105 ALA A C 1
ATOM 791 O O . ALA A 1 105 ? 30.023 -38.378 -18.106 1.00 80.44 105 ALA A O 1
ATOM 792 N N . LEU A 1 106 ? 31.639 -36.976 -17.410 1.00 77.94 106 LEU A N 1
ATOM 793 C CA . LEU A 1 106 ? 32.280 -36.816 -18.716 1.00 77.94 106 LEU A CA 1
ATOM 794 C C . LEU A 1 106 ? 32.888 -38.127 -19.227 1.00 77.94 106 LEU A C 1
ATOM 796 O O . LEU A 1 106 ? 32.666 -38.501 -20.375 1.00 77.94 106 LEU A O 1
ATOM 800 N N . VAL A 1 107 ? 33.605 -38.876 -18.383 1.00 82.25 107 VAL A N 1
ATOM 801 C CA . VAL A 1 107 ? 34.147 -40.196 -18.758 1.00 82.25 107 VAL A CA 1
ATOM 802 C C . VAL A 1 107 ? 33.020 -41.154 -19.143 1.00 82.25 107 VAL A C 1
ATOM 804 O O . VAL A 1 107 ? 33.149 -41.903 -20.111 1.00 82.25 107 VAL A O 1
ATOM 807 N N . LYS A 1 108 ? 31.891 -41.108 -18.431 1.00 80.50 108 LYS A N 1
ATOM 808 C CA . LYS A 1 108 ? 30.727 -41.947 -18.713 1.00 80.50 108 LYS A CA 1
ATOM 809 C C . LYS A 1 108 ? 30.064 -41.580 -20.042 1.00 80.50 108 LYS A C 1
ATOM 811 O O . LYS A 1 108 ? 29.772 -42.493 -20.813 1.00 80.50 108 LYS A O 1
ATOM 816 N N . GLU A 1 109 ? 29.924 -40.296 -20.369 1.00 78.69 109 GLU A N 1
ATOM 817 C CA . GLU A 1 109 ? 29.432 -39.858 -21.685 1.00 78.69 109 GLU A CA 1
ATOM 818 C C . GLU A 1 109 ? 30.382 -40.222 -22.832 1.00 78.69 109 GLU A C 1
ATOM 820 O O . GLU A 1 109 ? 29.944 -40.702 -23.879 1.00 78.69 109 GLU A O 1
ATOM 825 N N . LEU A 1 110 ? 31.692 -40.065 -22.634 1.00 80.31 110 LEU A N 1
ATOM 826 C CA . LEU A 1 110 ? 32.694 -40.405 -23.648 1.00 80.31 110 LEU A CA 1
ATOM 827 C C . LEU A 1 110 ? 32.869 -41.925 -23.810 1.00 80.31 110 LEU A C 1
ATOM 829 O O . LEU A 1 110 ? 33.343 -42.393 -24.849 1.00 80.31 110 LEU A O 1
ATOM 833 N N . SER A 1 111 ? 32.451 -42.715 -22.813 1.00 78.81 111 SER A N 1
ATOM 834 C CA . SER A 1 111 ? 32.432 -44.177 -22.900 1.00 78.81 111 SER A CA 1
ATOM 835 C C . SER A 1 111 ? 31.356 -44.701 -23.859 1.00 78.81 111 SER A C 1
ATOM 837 O O . SER A 1 111 ? 31.541 -45.788 -24.418 1.00 78.81 111 SER A O 1
ATOM 839 N N . CYS A 1 112 ? 30.285 -43.933 -24.098 1.00 81.56 112 CYS A N 1
ATOM 840 C CA . CYS A 1 112 ? 29.206 -44.294 -25.014 1.00 81.56 112 CYS A CA 1
ATOM 841 C C . CYS A 1 112 ? 29.700 -44.376 -26.469 1.00 81.56 112 CYS A C 1
ATOM 843 O O . CYS A 1 112 ? 30.650 -43.701 -26.875 1.00 81.56 112 CYS A O 1
ATOM 845 N N . THR A 1 113 ? 29.028 -45.186 -27.290 1.00 79.19 113 THR A N 1
ATOM 846 C CA . THR A 1 113 ? 29.346 -45.359 -28.721 1.00 79.19 113 THR A CA 1
ATOM 847 C C . THR A 1 113 ? 29.291 -44.035 -29.487 1.00 79.19 113 THR A C 1
ATOM 849 O O . THR 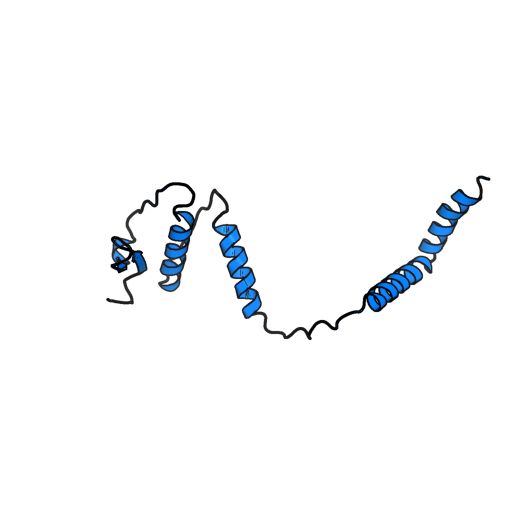A 1 113 ? 30.178 -43.764 -30.297 1.00 79.19 113 THR A O 1
ATOM 852 N N . THR A 1 114 ? 28.332 -43.164 -29.159 1.00 78.62 114 THR A N 1
ATOM 853 C CA . THR A 1 114 ? 28.219 -41.802 -29.708 1.00 78.62 114 THR A CA 1
ATOM 854 C C . THR A 1 114 ? 29.411 -40.924 -29.324 1.00 78.62 114 THR A C 1
ATOM 856 O O . THR A 1 114 ? 30.013 -40.299 -30.197 1.00 78.62 114 THR A O 1
ATOM 859 N N . GLY A 1 115 ? 29.820 -40.933 -28.049 1.00 81.31 115 GLY A N 1
ATOM 860 C CA . GLY A 1 115 ? 30.980 -40.172 -27.571 1.00 81.31 115 GLY A CA 1
ATOM 861 C C . GLY A 1 115 ? 32.276 -40.612 -28.255 1.00 81.31 115 GLY A C 1
ATOM 862 O O . GLY A 1 115 ? 33.061 -39.791 -28.729 1.00 81.31 115 GLY A O 1
ATOM 863 N N . ARG A 1 116 ? 32.457 -41.925 -28.429 1.00 80.19 116 ARG A N 1
ATOM 864 C CA . ARG A 1 116 ? 33.622 -42.500 -29.114 1.00 80.19 116 ARG A CA 1
ATOM 865 C C . ARG A 1 116 ? 33.655 -42.187 -30.618 1.00 80.19 116 ARG A C 1
ATOM 867 O O . ARG A 1 116 ? 34.746 -42.033 -31.168 1.00 80.19 116 ARG A O 1
ATOM 874 N N . CYS A 1 117 ? 32.494 -42.071 -31.271 1.00 73.56 117 CYS A N 1
ATOM 875 C CA . CYS A 1 117 ? 32.378 -41.619 -32.664 1.00 73.56 117 CYS A CA 1
ATOM 876 C C . CYS A 1 117 ? 32.764 -40.146 -32.826 1.00 73.56 117 CYS A C 1
ATOM 878 O O . CYS A 1 117 ? 33.500 -39.814 -33.753 1.00 73.56 117 CYS A O 1
ATOM 880 N N . ILE A 1 118 ? 32.337 -39.279 -31.904 1.00 80.88 118 ILE A N 1
ATOM 881 C CA . ILE A 1 118 ? 32.683 -37.851 -31.927 1.00 80.88 118 ILE A CA 1
ATOM 882 C C . ILE A 1 118 ? 34.191 -37.661 -31.744 1.00 80.88 118 ILE A C 1
ATOM 884 O O . ILE A 1 118 ? 34.813 -36.961 -32.538 1.00 80.88 118 ILE A O 1
ATOM 888 N N . ILE A 1 119 ? 34.809 -38.344 -30.771 1.00 77.19 119 ILE A N 1
ATOM 889 C CA . ILE A 1 119 ? 36.267 -38.277 -30.574 1.00 77.19 119 ILE A CA 1
ATOM 890 C C . ILE A 1 119 ? 37.004 -38.775 -31.823 1.00 77.19 119 ILE A C 1
ATOM 892 O O . ILE A 1 119 ? 37.936 -38.121 -32.282 1.00 77.19 119 ILE A O 1
ATOM 896 N N . ARG A 1 120 ? 36.593 -39.905 -32.413 1.00 74.81 120 ARG A N 1
ATOM 897 C CA . ARG A 1 120 ? 37.225 -40.413 -33.643 1.00 74.81 120 ARG A CA 1
ATOM 898 C C . ARG A 1 120 ? 37.056 -39.465 -34.832 1.00 74.81 120 ARG A C 1
ATOM 900 O O . ARG A 1 120 ? 37.989 -39.348 -35.616 1.00 74.81 120 ARG A O 1
ATOM 907 N N . GLY A 1 121 ? 35.917 -38.788 -34.961 1.00 78.19 121 GLY A N 1
ATOM 908 C CA . GLY A 1 121 ? 35.673 -37.822 -36.034 1.00 78.19 121 GLY A CA 1
ATOM 909 C C . GLY A 1 121 ? 36.475 -36.531 -35.864 1.00 78.19 121 GLY A C 1
ATOM 910 O O . GLY A 1 121 ? 37.186 -36.120 -36.776 1.00 78.19 121 GLY A O 1
ATOM 911 N N . VAL A 1 122 ? 36.409 -35.922 -34.678 1.00 78.44 122 VAL A N 1
ATOM 912 C CA . VAL A 1 122 ? 37.060 -34.636 -34.386 1.00 78.44 122 VAL A CA 1
ATOM 913 C C . VAL A 1 122 ? 38.574 -34.800 -34.267 1.00 78.44 122 VAL A C 1
ATOM 915 O O . VAL A 1 122 ? 39.328 -34.109 -34.947 1.00 78.44 122 VAL A O 1
ATOM 918 N N . LEU A 1 123 ? 39.039 -35.751 -33.451 1.00 69.12 123 LEU A N 1
ATOM 919 C CA . LEU A 1 123 ? 40.470 -35.968 -33.231 1.00 69.12 123 LEU A CA 1
ATOM 920 C C . LEU A 1 123 ? 41.124 -36.686 -34.422 1.00 69.12 123 LEU A C 1
ATOM 922 O O . LEU A 1 123 ? 42.256 -36.380 -34.781 1.00 69.12 123 LEU A O 1
ATOM 926 N N . GLY A 1 124 ? 40.408 -37.610 -35.072 1.00 66.06 124 GLY A N 1
ATOM 927 C CA . GLY A 1 124 ? 40.897 -38.294 -36.272 1.00 66.06 124 GLY A CA 1
ATOM 928 C C . GLY A 1 124 ? 40.992 -37.377 -37.492 1.00 66.06 124 GLY A C 1
ATOM 929 O O . GLY A 1 124 ? 41.904 -37.548 -38.295 1.00 66.06 124 GLY A O 1
ATOM 930 N N . GLY A 1 125 ? 40.114 -36.374 -37.610 1.00 68.50 125 GLY A N 1
ATOM 931 C CA . GLY A 1 125 ? 40.238 -35.314 -38.615 1.00 68.50 125 GLY A CA 1
ATOM 932 C C . GLY A 1 125 ? 41.400 -34.359 -38.327 1.00 68.50 125 GLY A C 1
ATOM 933 O O . GLY A 1 125 ? 42.114 -33.967 -39.245 1.00 68.50 125 GLY A O 1
ATOM 934 N N . PHE A 1 126 ? 41.640 -34.044 -37.051 1.00 68.19 126 PHE A N 1
ATOM 935 C CA . PHE A 1 126 ? 42.700 -33.124 -36.629 1.00 68.19 126 PHE A CA 1
ATOM 936 C C . PHE A 1 126 ? 44.118 -33.722 -36.738 1.00 68.19 126 PHE A C 1
ATOM 938 O O . PHE A 1 126 ? 45.058 -33.004 -37.062 1.00 68.19 126 PHE A O 1
ATOM 945 N N . PHE A 1 127 ? 44.288 -35.035 -36.528 1.00 64.06 127 PHE A N 1
ATOM 946 C CA . PHE A 1 127 ? 45.598 -35.708 -36.605 1.00 64.06 127 PHE A CA 1
ATOM 947 C C . PHE A 1 127 ? 45.945 -36.318 -37.973 1.00 64.06 127 PHE A C 1
ATOM 949 O O . PHE A 1 127 ? 47.091 -36.703 -38.179 1.00 64.06 127 PHE A O 1
ATOM 956 N N . LYS A 1 128 ? 45.001 -36.405 -38.921 1.00 60.06 128 LYS A N 1
ATOM 957 C CA . LYS A 1 128 ? 45.250 -36.955 -40.272 1.00 60.06 128 LYS A CA 1
ATOM 958 C C . LYS A 1 128 ? 45.680 -35.895 -41.303 1.00 60.06 128 LYS A C 1
ATOM 960 O O . LYS A 1 128 ? 45.905 -36.226 -42.462 1.00 60.06 128 LYS A O 1
ATOM 965 N N . GLY A 1 129 ? 45.788 -34.634 -40.877 1.00 58.12 129 GLY A N 1
ATOM 966 C CA . GLY A 1 129 ? 46.170 -33.478 -41.694 1.00 58.12 129 GLY A CA 1
ATOM 967 C C . GLY A 1 129 ? 47.594 -32.961 -41.456 1.00 58.12 129 GLY A C 1
ATOM 968 O O . GLY A 1 129 ? 47.801 -31.751 -41.523 1.00 58.12 129 GLY A O 1
ATOM 969 N N . ARG A 1 130 ? 48.554 -33.841 -41.151 1.00 53.75 130 AR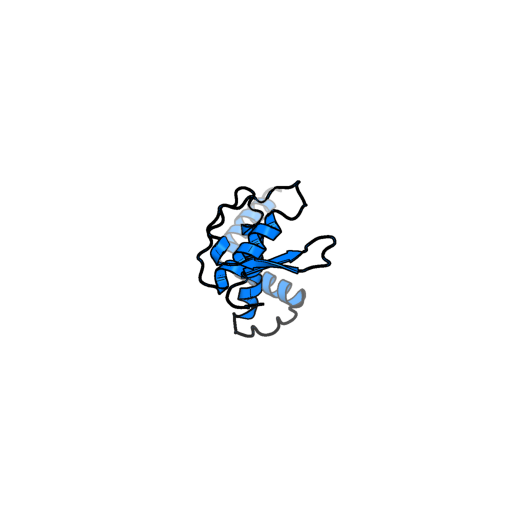G A N 1
ATOM 970 C CA . ARG A 1 130 ? 49.997 -33.584 -41.278 1.00 53.75 130 ARG A CA 1
ATOM 971 C C . ARG A 1 130 ? 50.693 -34.804 -41.858 1.00 53.75 130 ARG A C 1
ATOM 973 O O . ARG A 1 130 ? 50.379 -35.916 -41.384 1.00 53.75 130 ARG A O 1
#

Radius of gyration: 30.33 Å; chains: 1; bounding box: 65×63×62 Å

Sequence (130 aa):
MDARNDLYRGGGEGYASQQSLKLKYANRHDLIAGATGTGKTVTLKIMAEEFSPVGVPVFLSDVKSDLAGDLMQREFVTARRYSGTRVGRSRRVGVEDVGSALGQALVKELSCTTGRCIIRGVLGGFFKGR

Foldseek 3Di:
DPPLFFQAWDADDVSPDTDTDGNVPVVDDDDQDDDPPPCSLVRLVSNCVRCVVSPHDDDDDDPPCPNVVVVVVVVVVVVVVVPDDPPDDPDPCPPVNVVVVVVVVVVVVCPDPVNVVVCCVPVVVVVVPD

pLDDT: mean 75.56, std 11.65, range [47.69, 91.62]

Secondary structure (DSSP, 8-state):
--TTTEEEEEE-GGG-SEEEEEGGGTTSPP-----TTSSHHHHHHHHHHHHGGGT-------SSSHHHHHHHHHHHHHHHHH------------HHHHHHHHHHHHHHHHHSHHHHHHHHHHHHHHHS--